Protein AF-A0A529M765-F1 (afdb_monomer)

Mean predicted aligned error: 2.56 Å

Nearest PDB structures (foldseek):
  5zfs-assembly1_B  TM=8.506E-01  e=4.722E-07  Arthrobacter globiformis
  3cqk-assembly1_B  TM=8.342E-01  e=3.942E-07  Escherichia coli
  3vyl-assembly1_B  TM=8.788E-01  e=1.314E-06  Mesorhizobium loti
  7cj9-assembly4_G  TM=8.506E-01  e=8.620E-07  Methylomonas sp. DH-1
  7cj8-assembly2_D  TM=8.783E-01  e=1.671E-06  Methylomonas sp. DH-1

Secondary structure (DSSP, 8-state):
---EEESTTS-S-HHHHHHHHHHTT--EEEEEE-GGG--HHHHHHHHHHHT-EEEEEEE---TT--TT-SSHHHHHHHHHHHHHHHHHHHHTT--EEEE--S-TT--S-SS-HHHHHHHHHHHHHHHHHHHHHHT-EEEE-----

Structure (mmCIF, N/CA/C/O backbone):
data_AF-A0A529M765-F1
#
_entry.id   AF-A0A529M765-F1
#
loop_
_atom_site.group_PDB
_atom_site.id
_atom_site.type_symbol
_atom_site.label_atom_id
_atom_site.label_alt_id
_atom_site.label_comp_id
_atom_site.label_asym_id
_atom_site.label_entity_id
_atom_site.label_seq_id
_atom_site.pdbx_PDB_ins_code
_atom_site.Cartn_x
_atom_site.Cartn_y
_atom_site.Cartn_z
_atom_site.occupancy
_atom_site.B_iso_or_equiv
_atom_site.auth_seq_id
_atom_site.auth_comp_id
_atom_site.auth_asym_id
_atom_site.auth_atom_id
_atom_site.pdbx_PDB_model_num
ATOM 1 N N . MET A 1 1 ? -23.754 -5.634 3.258 1.00 83.44 1 MET A N 1
ATOM 2 C CA . MET A 1 1 ? -22.793 -4.961 2.357 1.00 83.44 1 MET A CA 1
ATOM 3 C C . MET A 1 1 ? -21.815 -4.213 3.240 1.00 83.44 1 MET A C 1
ATOM 5 O O . MET A 1 1 ? -22.280 -3.494 4.111 1.00 83.44 1 MET A O 1
ATOM 9 N N . HIS A 1 2 ? -20.510 -4.429 3.080 1.00 89.75 2 HIS A N 1
ATOM 10 C CA . HIS A 1 2 ? -19.487 -3.707 3.843 1.00 89.75 2 HIS A CA 1
ATOM 11 C C . HIS A 1 2 ? -19.105 -2.433 3.083 1.00 89.75 2 HIS A C 1
ATOM 13 O O . HIS A 1 2 ? -18.789 -2.503 1.898 1.00 89.75 2 HIS A O 1
ATOM 19 N N . LEU A 1 3 ? -19.193 -1.281 3.750 1.00 93.81 3 LEU A N 1
ATOM 20 C CA . LEU A 1 3 ? -18.833 0.021 3.196 1.00 93.81 3 LEU A CA 1
ATOM 21 C C . LEU A 1 3 ? -17.615 0.583 3.931 1.00 93.81 3 LEU A C 1
ATOM 23 O O . LEU A 1 3 ? -17.590 0.645 5.161 1.00 93.81 3 LEU A O 1
ATOM 27 N N . SER A 1 4 ? -16.632 1.030 3.154 1.00 95.75 4 SER A N 1
ATOM 28 C CA . SER A 1 4 ? -15.425 1.712 3.616 1.00 95.75 4 SER A CA 1
ATOM 29 C C . SER A 1 4 ? -15.234 2.986 2.798 1.00 95.75 4 SER A C 1
ATOM 31 O O . SER A 1 4 ? -15.738 3.091 1.680 1.00 95.75 4 SER A O 1
ATOM 33 N N . THR A 1 5 ? -14.509 3.957 3.339 1.00 95.69 5 THR A N 1
ATOM 34 C CA . THR A 1 5 ? -14.142 5.187 2.626 1.00 95.69 5 THR A CA 1
ATOM 35 C C . THR A 1 5 ? -12.668 5.465 2.828 1.00 95.69 5 THR A C 1
ATOM 37 O O . THR A 1 5 ? -12.139 5.235 3.915 1.00 95.69 5 THR A O 1
ATOM 40 N N . HIS A 1 6 ? -12.011 5.999 1.805 1.00 95.31 6 HIS A N 1
ATOM 41 C CA . HIS A 1 6 ? -10.626 6.433 1.924 1.00 95.31 6 HIS A CA 1
ATOM 42 C C . HIS A 1 6 ? -10.540 7.882 2.438 1.00 95.31 6 HIS A C 1
ATOM 44 O O . HIS A 1 6 ? -11.509 8.643 2.335 1.00 95.31 6 HIS A O 1
ATOM 50 N N . ASN A 1 7 ? -9.392 8.288 2.993 1.00 95.19 7 ASN A N 1
ATOM 51 C CA . ASN A 1 7 ? -9.181 9.657 3.501 1.00 95.19 7 ASN A CA 1
ATOM 52 C C . ASN A 1 7 ? -8.213 10.518 2.677 1.00 95.19 7 ASN A C 1
ATOM 54 O O . ASN A 1 7 ? -8.166 11.725 2.885 1.00 95.19 7 ASN A O 1
ATOM 58 N N . TRP A 1 8 ? -7.487 9.952 1.712 1.00 90.38 8 TRP A N 1
ATOM 59 C CA . TRP A 1 8 ? -6.448 10.689 0.977 1.00 90.38 8 TRP A CA 1
ATOM 60 C C . TRP A 1 8 ? -6.979 11.858 0.120 1.00 90.38 8 TRP A C 1
ATOM 62 O O . TRP A 1 8 ? -6.290 12.861 -0.033 1.00 90.38 8 TRP A O 1
ATOM 72 N N . MET A 1 9 ? -8.218 11.787 -0.391 1.00 89.38 9 MET A N 1
ATOM 73 C CA . MET A 1 9 ? -8.827 12.872 -1.188 1.00 89.38 9 MET A CA 1
ATOM 74 C C . MET A 1 9 ? -9.235 14.098 -0.361 1.00 89.38 9 MET A C 1
ATOM 76 O O . MET A 1 9 ? -9.620 15.124 -0.921 1.00 89.38 9 MET A O 1
ATOM 80 N N . ARG A 1 10 ? -9.205 14.007 0.971 1.00 91.62 10 ARG A N 1
ATOM 81 C CA . ARG A 1 10 ? -9.601 15.098 1.858 1.00 91.62 10 ARG A CA 1
ATOM 82 C C . ARG A 1 10 ? -8.595 15.228 2.989 1.00 91.62 10 ARG A C 1
ATOM 84 O O . ARG A 1 10 ? -8.723 14.574 4.018 1.00 91.62 10 ARG A O 1
ATOM 91 N N . ALA A 1 11 ? -7.622 16.113 2.789 1.00 88.69 11 ALA A N 1
ATOM 92 C CA . ALA A 1 11 ? -6.627 16.443 3.797 1.00 88.69 11 ALA A CA 1
ATOM 93 C C . ALA A 1 11 ? -7.288 17.117 5.013 1.00 88.69 11 ALA A C 1
ATOM 95 O O . ALA A 1 11 ? -7.651 18.291 4.982 1.00 88.69 11 ALA A O 1
ATOM 96 N N . GLU A 1 12 ? -7.459 16.354 6.088 1.00 95.19 12 GLU A N 1
ATOM 97 C CA . GLU A 1 12 ? -7.905 16.810 7.405 1.00 95.19 12 GLU A CA 1
ATOM 98 C C . GLU A 1 12 ? -7.320 15.874 8.478 1.00 95.19 12 GLU A C 1
ATOM 100 O O . GLU A 1 12 ? -6.922 14.752 8.148 1.00 95.19 12 GLU A O 1
ATOM 105 N N . PRO A 1 13 ? -7.249 16.282 9.760 1.00 96.19 13 PRO A N 1
ATOM 106 C CA . PRO A 1 13 ? -6.791 15.387 10.817 1.00 96.19 13 PRO A CA 1
ATOM 107 C C . PRO A 1 13 ? -7.599 14.084 10.836 1.00 96.19 13 PRO A C 1
ATOM 109 O O . PRO A 1 13 ? -8.823 14.107 10.665 1.00 96.19 13 PRO A O 1
ATOM 112 N N . LEU A 1 14 ? -6.936 12.951 11.090 1.00 97.56 14 LEU A N 1
ATOM 113 C CA . LEU A 1 14 ? -7.586 11.636 11.070 1.00 97.56 14 LEU A CA 1
ATOM 114 C C . LEU A 1 14 ? -8.821 11.598 11.981 1.00 97.56 14 LEU A C 1
ATOM 116 O O . LEU A 1 14 ? -9.874 11.135 11.560 1.00 97.56 14 LEU A O 1
ATOM 120 N N . GLU A 1 15 ? -8.741 12.171 13.182 1.00 97.81 15 GLU A N 1
ATOM 121 C CA . GLU A 1 15 ? -9.867 12.239 14.120 1.00 97.81 15 GLU A CA 1
ATOM 122 C C . GLU A 1 15 ? -11.109 12.931 13.523 1.00 97.81 15 GLU A C 1
ATOM 124 O O . GLU A 1 15 ? -12.238 12.480 13.727 1.00 97.81 15 GLU A O 1
ATOM 129 N N . VAL A 1 16 ? -10.921 13.999 12.736 1.00 98.06 16 VAL A N 1
ATOM 130 C CA . VAL A 1 16 ? -12.020 14.703 12.052 1.00 98.06 16 VAL A CA 1
ATOM 131 C C . VAL A 1 16 ? -12.666 13.791 11.011 1.00 98.06 16 VAL A C 1
ATOM 133 O O . VAL A 1 16 ? -13.897 13.705 10.946 1.00 98.06 16 VAL A O 1
ATOM 136 N N . THR A 1 17 ? -11.851 13.048 10.255 1.00 97.81 17 THR A N 1
ATOM 137 C CA . THR A 1 17 ? -12.347 12.021 9.329 1.00 97.81 17 THR A CA 1
ATOM 138 C C . THR A 1 17 ? -13.143 10.954 10.082 1.00 97.81 17 THR A C 1
ATOM 140 O O . THR A 1 17 ? -14.278 10.673 9.700 1.00 97.81 17 THR A O 1
ATOM 143 N N . LEU A 1 18 ? -12.609 10.402 11.176 1.00 98.25 18 LEU A N 1
ATOM 144 C CA . LEU A 1 18 ? -13.252 9.331 11.949 1.00 98.25 18 LEU A CA 1
ATOM 145 C C . LEU A 1 18 ? -14.599 9.767 12.543 1.00 98.25 18 LEU A C 1
ATOM 147 O O . LEU A 1 18 ? -15.594 9.057 12.377 1.00 98.25 18 LEU A O 1
ATOM 151 N N . LYS A 1 19 ? -14.679 10.967 13.138 1.00 98.06 19 LYS A N 1
ATOM 152 C CA . LYS A 1 19 ? -15.945 11.573 13.604 1.00 98.06 19 LYS A CA 1
ATOM 153 C C . LYS A 1 19 ? -16.982 11.637 12.484 1.00 98.06 19 LYS A C 1
ATOM 155 O O . LYS A 1 19 ? -18.141 11.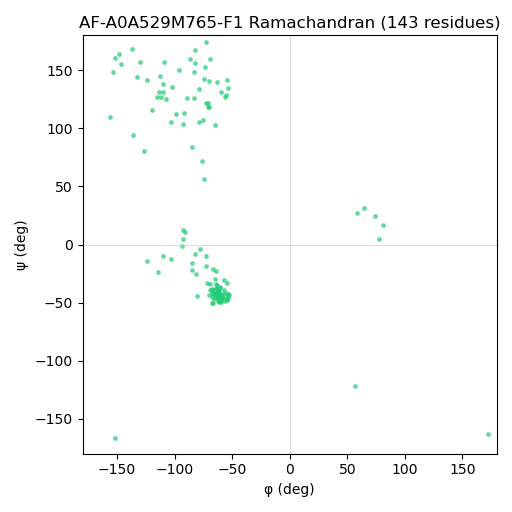262 12.676 1.00 98.06 19 LYS A O 1
ATOM 160 N N . ARG A 1 20 ? -16.566 12.115 11.309 1.00 97.56 20 ARG A N 1
ATOM 161 C CA . ARG A 1 20 ? -17.442 12.304 10.149 1.00 97.56 20 ARG A CA 1
ATOM 162 C C . ARG A 1 20 ? -17.950 10.975 9.600 1.00 97.56 20 ARG A C 1
ATOM 164 O O . ARG A 1 20 ? -19.151 10.837 9.398 1.00 97.56 20 ARG A O 1
ATOM 171 N N . ILE A 1 21 ? -17.073 10.008 9.353 1.00 97.38 21 ILE A N 1
ATOM 172 C CA . ILE A 1 21 ? -17.471 8.743 8.719 1.00 97.38 21 ILE A CA 1
ATOM 173 C C . ILE A 1 21 ? -18.296 7.878 9.681 1.00 97.38 21 ILE A C 1
ATOM 175 O O . ILE A 1 21 ? -19.275 7.270 9.254 1.00 97.38 21 ILE A O 1
ATOM 179 N N . LYS A 1 22 ? -18.014 7.933 10.991 1.00 97.44 22 LYS A N 1
ATOM 180 C CA . LYS A 1 22 ? -18.852 7.297 12.017 1.00 97.44 22 LYS A CA 1
ATOM 181 C C . LYS A 1 22 ? -20.281 7.837 11.997 1.00 97.44 22 LYS A C 1
ATOM 183 O O . LYS A 1 22 ? -21.228 7.059 12.028 1.00 97.44 22 LYS A O 1
ATOM 188 N N . LYS A 1 23 ? -20.453 9.162 11.883 1.00 97.62 23 LYS A N 1
ATOM 189 C CA . LYS A 1 23 ? -21.778 9.800 11.760 1.00 97.62 23 LYS A CA 1
ATOM 190 C C . LYS A 1 23 ? -22.576 9.275 10.557 1.00 97.62 23 LYS A C 1
ATOM 192 O O . LYS A 1 23 ? -23.800 9.245 10.620 1.00 97.62 23 LYS A O 1
ATOM 197 N N . PHE A 1 24 ? -21.901 8.872 9.481 1.00 96.44 24 PHE A N 1
ATOM 198 C CA . PHE A 1 24 ? -22.529 8.323 8.275 1.00 96.44 24 PHE A CA 1
ATOM 199 C C . PHE A 1 24 ? -22.655 6.791 8.275 1.00 96.44 24 PHE A C 1
ATOM 201 O O . PHE A 1 24 ? -23.114 6.231 7.285 1.00 96.44 24 PHE A O 1
ATOM 208 N N . GLY A 1 25 ? -22.284 6.115 9.368 1.00 96.19 25 GLY A N 1
ATOM 209 C CA . GLY A 1 25 ? -22.449 4.667 9.515 1.00 96.19 25 GLY A CA 1
ATOM 210 C C . GLY A 1 25 ? -21.369 3.821 8.836 1.00 96.19 25 GLY A C 1
ATOM 211 O O . GLY A 1 25 ? -21.583 2.629 8.641 1.00 96.19 25 GLY A O 1
ATOM 212 N N . TYR A 1 26 ? -20.220 4.402 8.475 1.00 97.69 26 TYR A N 1
ATOM 213 C CA . TYR A 1 26 ? -19.073 3.607 8.032 1.00 97.69 26 TYR A CA 1
ATOM 214 C C . TYR A 1 26 ? -18.481 2.830 9.210 1.00 97.69 26 TYR A C 1
ATOM 216 O O . TYR A 1 26 ? -18.351 3.363 10.310 1.00 97.69 26 TYR A O 1
ATOM 224 N N . GLU A 1 27 ? -18.071 1.590 8.954 1.00 97.38 27 GLU A N 1
ATOM 225 C CA . GLU A 1 27 ? -17.459 0.701 9.954 1.00 97.38 27 GLU A CA 1
ATOM 226 C C . GLU A 1 27 ? -15.937 0.602 9.794 1.00 97.38 27 GLU A C 1
ATOM 228 O O . GLU A 1 27 ? -15.234 0.080 10.664 1.00 97.38 27 GLU A O 1
ATOM 233 N N . SER A 1 28 ? -15.412 1.085 8.666 1.00 98.25 28 SER A N 1
ATOM 234 C CA . SER A 1 28 ? -13.989 1.053 8.368 1.00 98.25 28 SER A CA 1
ATOM 235 C C . SER A 1 28 ? -13.528 2.229 7.516 1.00 98.25 28 SER A C 1
ATOM 237 O O . SER A 1 28 ? -14.322 2.920 6.872 1.00 98.25 28 SER A O 1
ATOM 239 N N . ILE A 1 29 ? -12.214 2.410 7.502 1.00 98.12 29 ILE A N 1
ATOM 240 C CA . ILE A 1 29 ? -11.497 3.391 6.696 1.00 98.12 29 ILE A CA 1
ATOM 241 C C . ILE A 1 29 ? -10.449 2.688 5.832 1.00 98.12 29 ILE A C 1
ATOM 243 O O . ILE A 1 29 ? -9.792 1.746 6.278 1.00 98.12 29 ILE A O 1
ATOM 247 N N . GLU A 1 30 ? -10.278 3.153 4.602 1.00 97.56 30 GLU A N 1
ATOM 248 C CA . GLU A 1 30 ? -9.084 2.876 3.807 1.00 97.56 30 GLU A CA 1
ATOM 249 C C . GLU A 1 30 ? -8.080 4.014 4.043 1.00 97.56 30 GLU A C 1
ATOM 251 O O . GLU A 1 30 ? -8.268 5.152 3.609 1.00 97.56 30 GLU A O 1
ATOM 256 N N . ILE A 1 31 ? -7.053 3.746 4.842 1.00 97.38 31 ILE A N 1
ATOM 257 C CA . ILE A 1 31 ? -6.121 4.781 5.282 1.00 97.38 31 ILE A CA 1
ATOM 258 C C . ILE A 1 31 ? -5.181 5.169 4.136 1.00 97.38 31 ILE A C 1
ATOM 260 O O . ILE A 1 31 ? -4.775 4.321 3.344 1.00 97.38 31 ILE A O 1
ATOM 264 N N . SER A 1 32 ? -4.835 6.449 4.020 1.00 96.94 32 SER A N 1
ATOM 265 C CA . SER A 1 32 ? -3.890 6.939 3.010 1.00 96.94 32 SER A CA 1
ATOM 266 C C . SER A 1 32 ? -2.572 6.166 3.070 1.00 96.94 32 SER A C 1
ATOM 268 O O . SER A 1 32 ? -2.031 5.975 4.159 1.00 96.94 32 SER A O 1
ATOM 270 N N . GLY A 1 33 ? -2.040 5.751 1.918 1.00 97.50 33 GLY A N 1
ATOM 271 C CA . GLY A 1 33 ? -0.769 5.033 1.810 1.00 97.50 33 GLY A CA 1
ATOM 272 C C . GLY A 1 33 ? 0.442 5.935 2.021 1.00 97.50 33 GLY A C 1
ATOM 273 O O . GLY A 1 33 ? 1.295 6.024 1.149 1.00 97.50 33 GLY A O 1
ATOM 274 N N . GLU A 1 34 ? 0.525 6.626 3.152 1.00 96.62 34 GLU A N 1
ATOM 275 C CA . GLU A 1 34 ? 1.640 7.511 3.507 1.00 96.62 34 GLU A CA 1
ATOM 276 C C . GLU A 1 34 ? 2.191 7.121 4.885 1.00 96.62 34 GLU A C 1
ATOM 278 O O . GLU A 1 34 ? 1.831 7.750 5.882 1.00 96.62 34 GLU A O 1
ATOM 283 N N . PRO A 1 35 ? 3.045 6.081 4.975 1.00 97.19 35 PRO A N 1
ATOM 284 C CA . PRO A 1 35 ? 3.523 5.541 6.252 1.00 97.19 35 PRO A CA 1
ATOM 285 C C . PRO A 1 35 ? 4.169 6.581 7.175 1.00 97.19 35 PRO A C 1
ATOM 287 O O . PRO A 1 35 ? 4.001 6.522 8.388 1.00 97.19 35 PRO A O 1
ATOM 290 N N . GLU A 1 36 ? 4.838 7.586 6.610 1.00 95.50 36 GLU A N 1
ATOM 291 C CA . GLU A 1 36 ? 5.483 8.666 7.369 1.00 95.50 36 GLU A CA 1
ATOM 292 C C . GLU A 1 36 ? 4.488 9.578 8.111 1.00 95.50 36 GLU A C 1
ATOM 294 O O . GLU A 1 36 ? 4.859 10.246 9.075 1.00 95.50 36 GLU A O 1
ATOM 299 N N . GLN A 1 37 ? 3.218 9.608 7.692 1.00 94.50 37 GLN A N 1
ATOM 300 C CA . GLN A 1 37 ? 2.178 10.433 8.317 1.00 94.50 37 GLN A CA 1
ATOM 301 C C . GLN A 1 37 ? 1.527 9.757 9.530 1.00 94.50 37 GLN A C 1
ATOM 303 O O . GLN A 1 37 ? 0.862 10.433 10.319 1.00 94.50 37 GLN A O 1
ATOM 308 N N . TYR A 1 38 ? 1.698 8.442 9.695 1.00 96.38 38 TYR A N 1
ATOM 309 C CA . TYR A 1 38 ? 0.982 7.660 10.698 1.00 96.38 38 TYR A CA 1
ATOM 310 C C . TYR A 1 38 ? 1.936 6.993 11.677 1.00 96.38 38 TYR A C 1
ATOM 312 O O . TYR A 1 38 ? 2.660 6.057 11.357 1.00 96.38 38 TYR A O 1
ATOM 320 N N . LYS A 1 39 ? 1.838 7.393 12.944 1.00 97.75 39 LYS A N 1
ATOM 321 C CA . LYS A 1 39 ? 2.337 6.567 14.042 1.00 97.75 39 LYS A CA 1
ATOM 322 C C . LYS A 1 39 ? 1.308 5.475 14.306 1.00 97.75 39 LYS A C 1
ATOM 324 O O . LYS A 1 39 ? 0.238 5.754 14.853 1.00 97.75 39 LYS A O 1
ATOM 329 N N . THR A 1 40 ? 1.597 4.248 13.894 1.00 97.94 40 THR A N 1
ATOM 330 C CA . THR A 1 40 ? 0.613 3.153 13.837 1.00 97.94 40 THR A CA 1
ATOM 331 C C . THR A 1 40 ? 0.011 2.809 15.196 1.00 97.94 40 THR A C 1
ATOM 333 O O . THR A 1 40 ? -1.196 2.612 15.287 1.00 97.94 40 THR A O 1
ATOM 336 N N . ASN A 1 41 ? 0.786 2.873 16.281 1.00 97.94 41 ASN A N 1
ATOM 337 C CA . ASN A 1 41 ? 0.270 2.684 17.644 1.00 97.94 41 ASN A CA 1
ATOM 338 C C . ASN A 1 41 ? -0.787 3.732 18.042 1.00 97.94 41 ASN A C 1
ATOM 340 O O . ASN A 1 41 ? -1.868 3.372 18.511 1.00 97.94 41 ASN A O 1
ATOM 344 N N . GLU A 1 42 ? -0.494 5.021 17.833 1.00 98.31 42 GLU A N 1
ATOM 345 C CA . GLU A 1 42 ? -1.419 6.128 18.134 1.00 98.31 42 GLU A CA 1
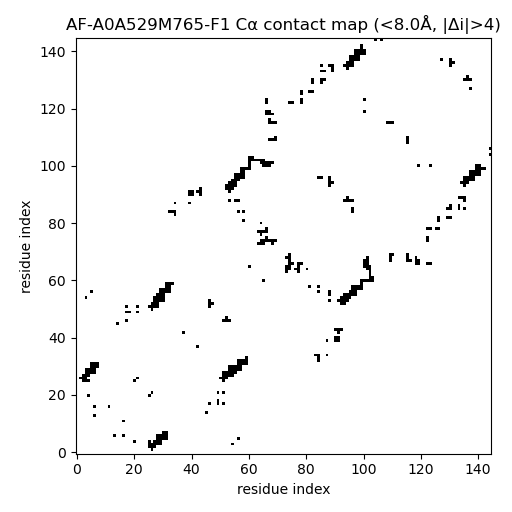ATOM 346 C C . GLU A 1 42 ? -2.654 6.059 17.220 1.00 98.31 42 GLU A C 1
ATOM 348 O O . GLU A 1 42 ? -3.795 6.169 17.668 1.00 98.31 42 GLU A O 1
ATOM 353 N N . THR A 1 43 ? -2.424 5.776 15.937 1.00 98.44 43 THR A N 1
ATOM 354 C CA . THR A 1 43 ? -3.462 5.636 14.910 1.00 98.44 43 THR A CA 1
ATOM 355 C C . THR A 1 43 ? -4.417 4.489 15.241 1.00 98.44 43 THR A C 1
ATOM 357 O O . THR A 1 43 ? -5.633 4.665 15.211 1.00 98.44 43 THR A O 1
ATOM 360 N N . ARG A 1 44 ? -3.891 3.321 15.621 1.00 98.56 44 ARG A N 1
ATOM 361 C CA . ARG A 1 44 ? -4.681 2.148 16.012 1.00 98.56 44 ARG A CA 1
ATOM 362 C C . ARG A 1 44 ? -5.521 2.412 17.259 1.00 98.56 44 ARG A C 1
ATOM 364 O O . ARG A 1 44 ? -6.668 1.971 17.321 1.00 98.56 44 ARG A O 1
ATOM 371 N N . ALA A 1 45 ? -4.972 3.114 18.251 1.00 98.50 45 ALA A N 1
ATOM 372 C CA . ALA A 1 45 ? -5.722 3.502 19.444 1.00 98.50 45 ALA A CA 1
ATOM 373 C C . ALA A 1 45 ? -6.897 4.425 19.085 1.00 98.50 45 ALA A C 1
ATOM 375 O O . ALA A 1 45 ? -8.024 4.175 19.512 1.00 98.50 45 ALA A O 1
ATOM 376 N N . LEU A 1 46 ? -6.654 5.415 18.223 1.00 98.50 46 LEU A N 1
ATOM 377 C CA . LEU A 1 46 ? -7.680 6.340 17.751 1.00 98.50 46 LEU A CA 1
ATOM 378 C C . LEU A 1 46 ? -8.778 5.622 16.949 1.00 98.50 46 LEU A C 1
ATOM 380 O O . LEU A 1 46 ? -9.965 5.830 17.183 1.00 98.50 46 LEU A O 1
ATOM 384 N N . LEU A 1 47 ? -8.408 4.718 16.041 1.00 98.62 47 LEU A N 1
ATOM 385 C CA . LEU A 1 47 ? -9.358 3.876 15.306 1.00 98.62 47 LEU A CA 1
ATOM 386 C C . LEU A 1 47 ? -10.298 3.115 16.259 1.00 98.62 47 LEU A C 1
ATOM 388 O O . LEU A 1 47 ? -11.520 3.140 16.085 1.00 98.62 47 LEU A O 1
ATOM 392 N N . LYS A 1 48 ? -9.743 2.513 17.320 1.00 98.25 48 LYS A N 1
ATOM 393 C CA . LYS A 1 48 ? -10.513 1.803 18.354 1.00 98.25 48 LYS A CA 1
ATOM 394 C C . LYS A 1 48 ? -11.435 2.727 19.147 1.00 98.25 48 LYS A C 1
ATOM 396 O O . LYS A 1 48 ? -12.586 2.360 19.363 1.00 98.25 48 LYS A O 1
ATOM 401 N N . GLU A 1 49 ? -10.973 3.914 19.534 1.00 98.38 49 GLU A N 1
ATOM 402 C CA . GLU A 1 49 ? -11.788 4.919 20.234 1.00 98.38 49 GLU A CA 1
ATOM 403 C C . GLU A 1 49 ? -13.045 5.287 19.431 1.00 98.38 49 GLU A C 1
ATOM 405 O O . GLU A 1 49 ? -14.157 5.352 19.963 1.00 98.38 49 GLU A O 1
ATOM 410 N N . TYR A 1 50 ? -12.895 5.447 18.116 1.00 98.25 50 TYR A N 1
ATOM 411 C CA . TYR A 1 50 ? -14.016 5.743 17.231 1.00 98.25 50 TYR A CA 1
ATOM 412 C C . TYR A 1 50 ? -14.811 4.502 16.817 1.00 98.25 50 TYR A C 1
ATOM 414 O O . TYR A 1 50 ? -15.906 4.657 16.274 1.00 98.25 50 TYR A O 1
ATOM 422 N N . GLY A 1 51 ? -14.354 3.290 17.132 1.00 97.94 51 GLY A N 1
ATOM 423 C CA . GLY A 1 51 ? -14.994 2.048 16.697 1.00 97.94 51 GLY A CA 1
ATOM 424 C C . GLY A 1 51 ? -14.956 1.868 15.177 1.00 97.94 51 GLY A C 1
ATOM 425 O O . GLY A 1 51 ? -15.889 1.313 14.607 1.00 97.94 51 GLY A O 1
ATOM 426 N N . ILE A 1 52 ? -13.908 2.378 14.524 1.00 98.50 52 ILE A N 1
ATOM 427 C CA . ILE A 1 52 ? -13.684 2.282 13.079 1.00 98.50 52 ILE A CA 1
ATOM 428 C C . ILE A 1 52 ? -12.484 1.370 12.846 1.00 98.50 52 ILE A C 1
ATOM 430 O O . ILE A 1 52 ? -11.413 1.603 13.398 1.00 98.50 52 ILE A O 1
ATOM 434 N N . ARG A 1 53 ? -12.631 0.345 12.009 1.00 98.25 53 ARG A N 1
ATOM 435 C CA . ARG A 1 53 ? -11.520 -0.552 11.653 1.00 98.25 53 ARG A CA 1
ATOM 436 C C . ARG A 1 53 ? -10.668 0.044 10.533 1.00 98.25 53 ARG A C 1
ATOM 438 O O . ARG A 1 53 ? -11.197 0.700 9.637 1.00 98.25 53 ARG A O 1
ATOM 445 N N . CYS A 1 54 ? -9.370 -0.243 10.515 1.00 98.38 54 CYS A N 1
ATOM 446 C CA . CYS A 1 54 ? -8.611 -0.125 9.274 1.00 98.38 54 CYS A CA 1
ATOM 447 C C . CYS A 1 54 ? -9.065 -1.255 8.343 1.00 98.38 54 CYS A C 1
ATOM 449 O O . CYS A 1 54 ? -8.995 -2.421 8.718 1.00 98.38 54 CYS A O 1
ATOM 451 N N . TRP A 1 55 ? -9.571 -0.932 7.156 1.00 98.25 55 TRP A N 1
ATOM 452 C CA . TRP A 1 55 ? -9.804 -1.943 6.124 1.00 98.25 55 TRP A CA 1
ATOM 453 C C . TRP A 1 55 ? -8.507 -2.272 5.390 1.00 98.25 55 TRP A C 1
ATOM 455 O O . TRP A 1 55 ? -8.186 -3.432 5.144 1.00 98.25 55 TRP A O 1
ATOM 465 N N . GLY A 1 56 ? -7.758 -1.232 5.047 1.00 98.31 56 GLY A N 1
ATOM 466 C CA . GLY A 1 56 ? -6.645 -1.328 4.130 1.00 98.31 56 GLY A CA 1
ATOM 467 C C . GLY A 1 56 ? -6.094 0.035 3.763 1.00 98.31 56 GLY A C 1
ATOM 468 O O . GLY A 1 56 ? -6.383 1.028 4.432 1.00 98.31 56 GLY A O 1
ATOM 469 N N . SER A 1 57 ? -5.324 0.080 2.684 1.00 98.38 57 SER A N 1
ATOM 470 C CA . SER A 1 57 ? -4.755 1.311 2.141 1.00 98.38 57 SER A CA 1
ATOM 471 C C . SER A 1 57 ? -4.647 1.245 0.621 1.00 98.38 57 SER A C 1
ATOM 473 O O . SER A 1 57 ? -4.529 0.160 0.059 1.00 98.38 57 SER A O 1
ATOM 475 N N . VAL A 1 58 ? -4.637 2.395 -0.044 1.00 97.12 58 VAL A N 1
ATOM 476 C CA . VAL A 1 58 ? -4.250 2.507 -1.455 1.0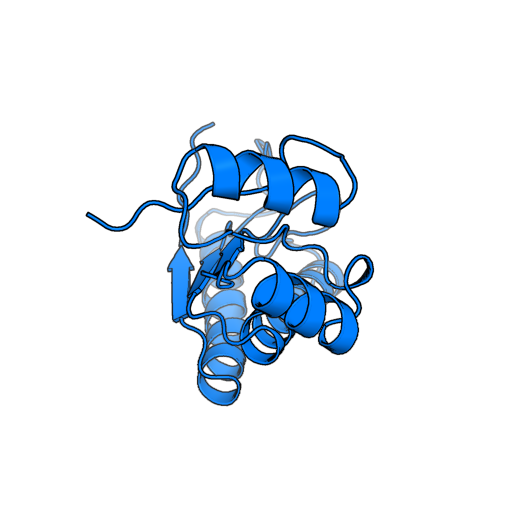0 97.12 58 VAL A CA 1
ATOM 477 C C . VAL A 1 58 ? -2.835 3.065 -1.555 1.00 97.12 58 VAL A C 1
ATOM 479 O O . VAL A 1 58 ? -2.480 4.024 -0.865 1.00 97.12 58 VAL A O 1
ATOM 482 N N . THR A 1 59 ? -2.009 2.476 -2.417 1.00 97.81 59 THR A N 1
ATOM 483 C CA . THR A 1 59 ? -0.673 3.005 -2.705 1.00 97.81 59 THR A CA 1
ATOM 484 C C . THR A 1 59 ? -0.788 4.297 -3.510 1.00 97.81 59 THR A C 1
ATOM 486 O O . THR A 1 59 ? -1.257 4.292 -4.649 1.00 97.81 59 THR A O 1
ATOM 489 N N . LEU A 1 60 ? -0.307 5.403 -2.953 1.00 96.38 60 LEU A N 1
ATOM 490 C CA . LEU A 1 60 ? -0.248 6.697 -3.623 1.00 96.38 60 LEU A CA 1
ATOM 491 C C . LEU A 1 60 ? 1.029 6.783 -4.467 1.00 96.38 60 LEU A C 1
ATOM 493 O O . LEU A 1 60 ? 2.062 7.299 -4.030 1.00 96.38 60 LEU A O 1
ATOM 497 N N . MET A 1 61 ? 0.967 6.249 -5.687 1.00 96.56 61 MET A N 1
ATOM 498 C CA . MET A 1 61 ? 2.088 6.212 -6.635 1.00 96.56 61 MET A CA 1
ATOM 499 C C . MET A 1 61 ? 2.325 7.579 -7.290 1.00 96.56 61 MET A C 1
ATOM 501 O O . MET A 1 61 ? 2.004 7.802 -8.455 1.00 96.56 61 MET A O 1
ATOM 505 N N . LEU A 1 62 ? 2.852 8.521 -6.511 1.00 94.12 62 LEU A N 1
ATOM 506 C CA . LEU A 1 62 ? 3.127 9.899 -6.916 1.00 94.12 62 LEU A CA 1
ATOM 507 C C . LEU A 1 62 ? 4.635 10.164 -7.034 1.00 94.12 62 LEU A C 1
ATOM 509 O O . LEU A 1 62 ? 5.451 9.493 -6.396 1.00 94.12 62 LEU A O 1
ATOM 513 N N . GLY A 1 63 ? 4.999 11.176 -7.826 1.00 93.94 63 GLY A N 1
ATOM 514 C CA . GLY A 1 63 ? 6.390 11.591 -8.015 1.00 93.94 63 GLY A CA 1
ATOM 515 C C . GLY A 1 63 ? 7.263 10.440 -8.515 1.00 93.94 63 GLY A C 1
ATOM 516 O O . GLY A 1 63 ? 6.979 9.837 -9.543 1.00 93.94 63 GLY A O 1
ATOM 517 N N . GLU A 1 64 ? 8.304 10.107 -7.755 1.00 95.00 64 GLU A N 1
ATOM 518 C CA . GLU A 1 64 ? 9.271 9.065 -8.116 1.00 95.00 64 GLU A CA 1
ATOM 519 C C . GLU A 1 64 ? 8.772 7.628 -7.868 1.00 95.00 64 GLU A C 1
ATOM 521 O O . GLU A 1 64 ? 9.487 6.679 -8.192 1.00 95.00 64 GLU A O 1
ATOM 526 N N . ARG A 1 65 ? 7.577 7.430 -7.295 1.00 97.62 65 ARG A N 1
ATOM 527 C CA . ARG A 1 65 ? 7.035 6.094 -6.997 1.00 97.62 65 ARG A CA 1
ATOM 528 C C . ARG A 1 65 ? 6.535 5.428 -8.282 1.00 97.62 65 ARG A C 1
ATOM 530 O O . ARG A 1 65 ? 5.499 5.809 -8.828 1.00 97.62 65 ARG A O 1
ATOM 537 N N . ASN A 1 66 ? 7.279 4.437 -8.765 1.00 97.69 66 ASN A N 1
ATOM 538 C CA . ASN A 1 66 ? 7.040 3.744 -10.027 1.00 97.69 66 ASN A CA 1
ATOM 539 C C . ASN A 1 66 ? 7.667 2.333 -10.024 1.00 97.69 66 ASN A C 1
ATOM 541 O O . ASN A 1 66 ? 8.890 2.199 -10.111 1.00 97.69 66 ASN A O 1
ATOM 545 N N . LEU A 1 67 ? 6.856 1.265 -9.986 1.00 98.00 67 LEU A N 1
ATOM 546 C CA . LEU A 1 67 ? 7.389 -0.108 -10.082 1.00 98.00 67 LEU A CA 1
ATOM 547 C C . LEU A 1 67 ? 7.871 -0.447 -11.502 1.00 98.00 67 LEU A C 1
ATOM 549 O O . LEU A 1 67 ? 8.680 -1.354 -11.675 1.00 98.00 67 LEU A O 1
ATOM 553 N N . ALA A 1 68 ? 7.424 0.315 -12.503 1.00 97.00 68 ALA A N 1
ATOM 554 C CA . ALA A 1 68 ? 7.842 0.206 -13.897 1.00 97.00 68 ALA A CA 1
ATOM 555 C C . ALA A 1 68 ? 9.020 1.134 -14.253 1.00 97.00 68 ALA A C 1
ATOM 557 O O . ALA A 1 68 ? 9.268 1.370 -15.432 1.00 97.00 68 ALA A O 1
ATOM 558 N N . ALA A 1 69 ? 9.708 1.740 -13.276 1.00 97.56 69 ALA A N 1
AT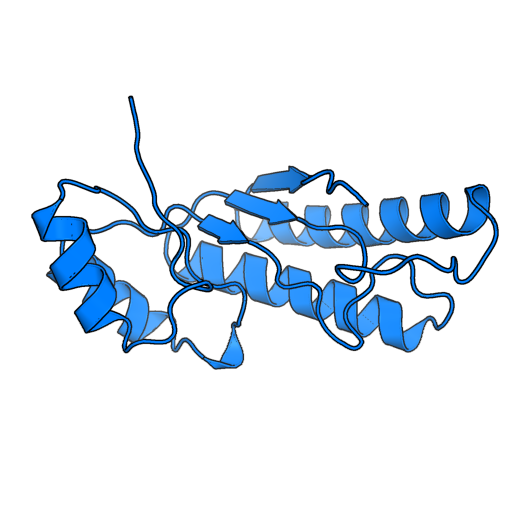OM 559 C CA . ALA A 1 69 ? 10.790 2.678 -13.580 1.00 97.56 69 ALA A CA 1
ATOM 560 C C . ALA A 1 69 ? 11.944 1.989 -14.314 1.00 97.56 69 ALA A C 1
ATOM 562 O O . ALA A 1 69 ? 12.358 0.907 -13.917 1.00 97.56 69 ALA A O 1
ATOM 563 N N . LYS A 1 70 ? 12.556 2.616 -15.321 1.00 97.69 70 LYS A N 1
ATOM 564 C CA . LYS A 1 70 ? 13.789 2.067 -15.931 1.00 97.69 70 LYS A CA 1
ATOM 565 C C . LYS A 1 70 ? 14.984 2.144 -14.983 1.00 97.69 70 LYS A C 1
ATOM 567 O O . LYS A 1 70 ? 15.835 1.251 -14.977 1.00 97.69 70 LYS A O 1
ATOM 572 N N . ASN A 1 71 ? 15.039 3.187 -14.153 1.00 98.06 71 ASN A N 1
ATOM 573 C CA . ASN A 1 71 ? 16.062 3.334 -13.126 1.00 98.06 71 ASN A CA 1
ATOM 574 C C . ASN A 1 71 ? 15.850 2.303 -12.005 1.00 98.06 71 ASN A C 1
ATOM 576 O O . ASN A 1 71 ? 14.837 2.323 -11.308 1.00 98.06 71 ASN A O 1
ATOM 580 N N . GLN A 1 72 ? 16.831 1.421 -11.803 1.00 97.88 72 GLN A N 1
ATOM 581 C CA . GLN A 1 72 ? 16.745 0.365 -10.794 1.00 97.88 72 GLN A CA 1
ATOM 582 C C . GLN A 1 72 ? 16.566 0.913 -9.372 1.00 97.88 72 GLN A C 1
ATOM 584 O O . GLN A 1 72 ? 15.685 0.448 -8.657 1.00 97.88 72 GLN A O 1
ATOM 589 N N . GLY A 1 73 ? 17.331 1.935 -8.981 1.00 98.44 73 GLY A N 1
ATOM 590 C CA . GLY A 1 73 ? 17.222 2.511 -7.639 1.00 98.44 73 GLY A CA 1
ATOM 591 C C . GLY A 1 73 ? 15.856 3.156 -7.378 1.00 98.44 73 GLY A C 1
ATOM 592 O O . GLY A 1 73 ? 15.347 3.102 -6.262 1.00 98.44 73 GLY A O 1
ATOM 593 N N . GLN A 1 74 ? 15.231 3.745 -8.401 1.00 98.38 74 GLN A N 1
ATOM 594 C CA . GLN A 1 74 ? 13.861 4.253 -8.309 1.00 98.38 74 GLN A CA 1
ATOM 595 C C . GLN A 1 74 ? 12.852 3.118 -8.089 1.00 98.38 74 GLN A C 1
ATOM 597 O O . GLN A 1 74 ? 12.001 3.228 -7.201 1.00 98.38 74 GLN A O 1
ATOM 602 N N . ARG A 1 75 ? 12.970 2.010 -8.835 1.00 98.25 75 ARG A N 1
ATOM 603 C CA . ARG A 1 75 ? 12.120 0.826 -8.622 1.00 98.25 75 ARG A CA 1
ATOM 604 C C . ARG A 1 75 ? 12.277 0.265 -7.217 1.00 98.25 75 ARG A C 1
ATOM 606 O O . ARG A 1 75 ? 11.277 0.028 -6.554 1.00 98.25 75 ARG A O 1
ATOM 613 N N . GLU A 1 76 ? 13.508 0.095 -6.744 1.00 98.69 76 GLU A N 1
ATOM 614 C CA . GLU A 1 76 ? 13.798 -0.453 -5.412 1.00 98.69 76 GLU A CA 1
ATOM 615 C C . GLU A 1 76 ? 13.188 0.407 -4.297 1.00 98.69 76 GLU A C 1
ATOM 617 O O . GLU A 1 76 ? 12.539 -0.120 -3.394 1.00 98.69 76 GLU A O 1
ATOM 622 N N . ARG A 1 77 ? 13.298 1.741 -4.392 1.00 98.69 77 ARG A N 1
ATOM 623 C CA . ARG A 1 77 ? 12.626 2.659 -3.453 1.00 98.69 77 ARG A CA 1
ATOM 624 C C . ARG A 1 77 ? 11.104 2.563 -3.531 1.00 98.69 77 ARG A C 1
ATOM 626 O O . ARG A 1 77 ? 10.437 2.636 -2.505 1.00 98.69 77 ARG A O 1
ATOM 633 N N . SER A 1 78 ? 10.554 2.375 -4.729 1.00 98.62 78 SER A N 1
ATOM 634 C CA . SER A 1 78 ? 9.111 2.206 -4.932 1.00 98.62 78 SER A CA 1
ATOM 635 C C . SER A 1 78 ? 8.605 0.895 -4.324 1.00 98.62 78 SER A C 1
ATOM 637 O O . SER A 1 78 ? 7.577 0.883 -3.655 1.00 98.62 78 SER A O 1
ATOM 639 N N . VAL A 1 79 ? 9.358 -0.195 -4.487 1.00 98.81 79 VAL A N 1
ATOM 640 C CA . VAL A 1 79 ? 9.092 -1.482 -3.832 1.00 98.81 79 VAL A CA 1
ATOM 641 C C . VAL A 1 79 ? 9.158 -1.337 -2.315 1.00 98.81 79 VAL A C 1
ATOM 643 O O . VAL A 1 79 ? 8.273 -1.835 -1.621 1.00 98.81 79 VAL A O 1
ATOM 646 N N . GLN A 1 80 ? 10.169 -0.642 -1.788 1.00 98.81 80 GLN A N 1
ATOM 647 C CA . GLN A 1 80 ? 10.279 -0.405 -0.350 1.00 98.81 80 GLN A CA 1
ATOM 648 C C . GLN A 1 80 ? 9.074 0.378 0.181 1.00 98.81 80 GLN A C 1
ATOM 650 O O . GLN A 1 80 ? 8.454 -0.061 1.141 1.00 98.81 80 GLN A O 1
ATOM 655 N N . TYR A 1 81 ? 8.662 1.441 -0.511 1.00 98.75 81 TYR A N 1
ATOM 656 C CA . TYR A 1 81 ? 7.452 2.187 -0.175 1.00 98.75 81 TYR A CA 1
ATOM 657 C C . TYR A 1 81 ? 6.205 1.285 -0.097 1.00 98.75 81 TYR A C 1
ATOM 659 O O . TYR A 1 81 ? 5.462 1.342 0.881 1.00 98.75 81 TYR A O 1
ATOM 667 N N . VAL A 1 82 ? 5.987 0.400 -1.077 1.00 98.81 82 VAL A N 1
ATOM 668 C CA . VAL A 1 82 ? 4.850 -0.540 -1.043 1.00 98.81 82 VAL A CA 1
ATOM 669 C C . VAL A 1 82 ? 4.952 -1.497 0.152 1.00 98.81 82 VAL A C 1
ATOM 671 O O . VAL A 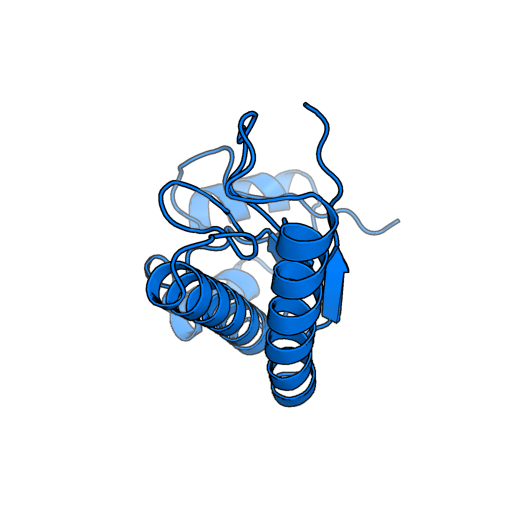1 82 ? 3.943 -1.779 0.800 1.00 98.81 82 VAL A O 1
ATOM 674 N N . LYS A 1 83 ? 6.156 -1.977 0.493 1.00 98.88 83 LYS A N 1
ATOM 675 C CA . LYS A 1 83 ? 6.381 -2.795 1.699 1.00 98.88 83 LYS A CA 1
ATOM 676 C C . LYS A 1 83 ? 6.080 -2.026 2.982 1.00 98.88 83 LYS A C 1
ATOM 678 O O . LYS A 1 83 ? 5.509 -2.609 3.900 1.00 98.88 83 LYS A O 1
ATOM 683 N N . ASP A 1 84 ? 6.414 -0.745 3.041 1.00 98.81 84 ASP A N 1
ATOM 684 C CA . ASP A 1 84 ? 6.138 0.100 4.202 1.00 98.81 84 ASP A CA 1
ATOM 685 C C . ASP A 1 84 ? 4.628 0.324 4.367 1.00 98.81 84 ASP A C 1
ATOM 687 O O . ASP A 1 84 ? 4.111 0.221 5.478 1.00 98.81 84 ASP A O 1
ATOM 691 N N . VAL A 1 85 ? 3.887 0.509 3.265 1.00 98.88 85 VAL A N 1
ATOM 692 C CA . VAL A 1 85 ? 2.412 0.560 3.281 1.00 98.88 85 VAL A CA 1
ATOM 693 C C . VAL A 1 85 ? 1.816 -0.771 3.751 1.00 98.88 85 VAL A C 1
ATOM 695 O O . VAL A 1 85 ? 0.918 -0.774 4.590 1.00 98.88 85 VAL A O 1
ATOM 698 N N . LEU A 1 86 ? 2.328 -1.910 3.272 1.00 98.88 86 LEU A N 1
ATOM 699 C CA . LEU A 1 86 ? 1.910 -3.242 3.734 1.00 98.88 86 LEU A CA 1
ATOM 700 C C . LEU A 1 86 ? 2.134 -3.423 5.243 1.00 98.88 86 LEU A C 1
ATOM 702 O O . LEU A 1 86 ? 1.245 -3.912 5.940 1.00 98.88 86 LEU A O 1
ATOM 706 N N . THR A 1 87 ? 3.303 -3.023 5.751 1.00 98.88 87 THR A N 1
ATOM 707 C CA . THR A 1 87 ? 3.624 -3.072 7.186 1.00 98.88 87 THR A CA 1
ATOM 708 C C . THR A 1 87 ? 2.682 -2.177 7.984 1.00 98.88 87 THR A C 1
ATOM 710 O O . THR A 1 87 ? 2.078 -2.644 8.944 1.00 98.88 87 THR A O 1
ATOM 713 N N . MET A 1 88 ? 2.484 -0.929 7.551 1.00 98.81 88 MET A N 1
ATOM 714 C CA . MET A 1 88 ? 1.565 0.007 8.197 1.00 98.81 88 MET A CA 1
ATOM 715 C C . MET A 1 88 ? 0.146 -0.569 8.278 1.00 98.81 88 MET A C 1
ATOM 717 O O . MET A 1 88 ? -0.475 -0.524 9.336 1.00 98.81 88 MET A O 1
ATOM 721 N N . VAL A 1 89 ? -0.373 -1.141 7.187 1.00 98.81 89 VAL A N 1
ATOM 722 C CA . VAL A 1 89 ? -1.709 -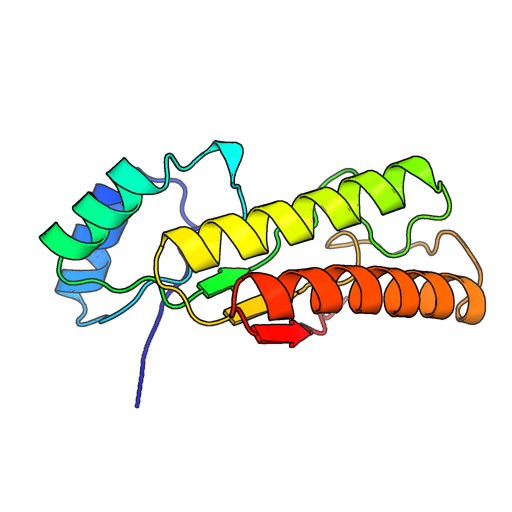1.757 7.181 1.00 98.81 89 VAL A CA 1
ATOM 723 C C . VAL A 1 89 ? -1.785 -2.925 8.161 1.00 98.81 89 VAL A C 1
ATOM 725 O O . VAL A 1 89 ? -2.755 -3.004 8.911 1.00 98.81 89 VAL A O 1
ATOM 728 N N . SER A 1 90 ? -0.763 -3.782 8.214 1.00 98.81 90 SER A N 1
ATOM 729 C CA . SER A 1 90 ? -0.692 -4.889 9.176 1.00 98.81 90 SER A CA 1
ATOM 730 C C . SER A 1 90 ? -0.703 -4.399 10.628 1.00 98.81 90 SER A C 1
ATOM 732 O O . SER A 1 90 ? -1.492 -4.876 11.441 1.00 98.81 90 SER A O 1
ATOM 734 N N . GLU A 1 91 ? 0.099 -3.382 10.953 1.00 98.69 91 GLU A N 1
ATOM 735 C CA . GLU A 1 91 ? 0.162 -2.793 12.299 1.00 98.69 91 GLU A CA 1
ATOM 736 C C . GLU A 1 91 ? -1.156 -2.127 12.731 1.00 98.69 91 GLU A C 1
ATOM 738 O O . GLU A 1 91 ? -1.433 -1.997 13.926 1.00 98.69 91 GLU A O 1
ATOM 743 N N . LEU A 1 92 ? -1.989 -1.731 11.766 1.00 98.75 92 LEU A N 1
ATOM 744 C CA . LEU A 1 92 ? -3.328 -1.181 11.983 1.00 98.75 92 LEU A CA 1
ATOM 745 C C . LEU A 1 92 ? -4.438 -2.247 11.983 1.00 98.75 92 LEU A C 1
ATOM 747 O O . LEU A 1 92 ? -5.615 -1.884 11.983 1.00 98.75 92 LEU A O 1
ATOM 751 N N . ASP A 1 93 ? -4.083 -3.536 12.008 1.00 98.50 93 ASP A N 1
ATOM 752 C CA . ASP A 1 93 ? -4.992 -4.686 11.887 1.00 98.50 93 ASP A CA 1
ATOM 753 C C . ASP A 1 93 ? -5.818 -4.691 10.576 1.00 98.50 93 ASP A C 1
ATOM 755 O O . ASP A 1 93 ? -6.935 -5.212 10.538 1.00 98.50 93 ASP A O 1
ATOM 759 N N . GLY A 1 94 ? -5.306 -4.073 9.507 1.00 98.31 94 GLY A N 1
ATOM 760 C CA . GLY A 1 94 ? -5.956 -4.025 8.197 1.00 98.31 94 GLY A CA 1
ATOM 761 C C . GLY A 1 94 ? -5.709 -5.276 7.350 1.00 98.31 94 GLY A C 1
ATOM 762 O O . GLY A 1 94 ? -4.850 -6.105 7.644 1.00 98.31 94 GLY A O 1
ATOM 763 N N . GLU A 1 95 ? -6.473 -5.422 6.266 1.00 98.12 95 GLU A N 1
ATOM 764 C CA . GLU A 1 95 ? -6.598 -6.701 5.557 1.00 98.12 95 GLU A CA 1
ATOM 765 C C . GLU A 1 95 ? -6.021 -6.705 4.135 1.00 98.12 95 GLU A C 1
ATOM 767 O O . GLU A 1 95 ? -5.736 -7.775 3.579 1.00 98.12 95 GLU A O 1
ATOM 772 N N . ILE A 1 96 ? -5.922 -5.536 3.499 1.00 98.56 96 ILE A N 1
ATOM 773 C CA . ILE A 1 96 ? -5.620 -5.424 2.070 1.00 98.56 96 ILE A CA 1
ATOM 774 C C . ILE A 1 96 ? -4.943 -4.098 1.721 1.00 98.56 96 ILE A C 1
ATOM 776 O O . ILE A 1 96 ? -5.224 -3.070 2.330 1.00 98.56 96 ILE A O 1
ATOM 780 N N . ILE A 1 97 ? -4.081 -4.110 0.708 1.00 98.69 97 ILE A N 1
ATOM 781 C CA . ILE A 1 97 ? -3.729 -2.903 -0.033 1.00 98.69 97 ILE A CA 1
ATOM 782 C C . ILE A 1 97 ? -4.247 -2.973 -1.463 1.00 98.69 97 ILE A C 1
ATOM 784 O O . ILE A 1 97 ? -4.234 -4.032 -2.099 1.00 98.69 97 ILE A O 1
ATOM 788 N N . THR A 1 98 ? -4.641 -1.817 -1.965 1.00 98.12 98 THR A N 1
ATOM 789 C CA . THR A 1 98 ? -4.900 -1.558 -3.372 1.00 98.12 98 THR A CA 1
ATOM 790 C C . THR A 1 98 ? -3.602 -1.026 -3.986 1.00 98.12 98 THR A C 1
ATOM 792 O O . THR A 1 98 ? -3.105 0.029 -3.592 1.00 98.12 98 THR A O 1
ATOM 795 N N . LEU A 1 99 ? -2.999 -1.804 -4.884 1.00 98.44 99 LEU A N 1
ATOM 796 C CA . LEU A 1 99 ? -1.709 -1.544 -5.512 1.00 98.44 99 LEU A CA 1
ATOM 797 C C . LEU A 1 99 ? -1.905 -0.929 -6.896 1.00 98.44 99 LEU A C 1
ATOM 799 O O . LEU A 1 99 ? -2.293 -1.613 -7.845 1.00 98.44 99 LEU A O 1
ATOM 803 N N . VAL A 1 100 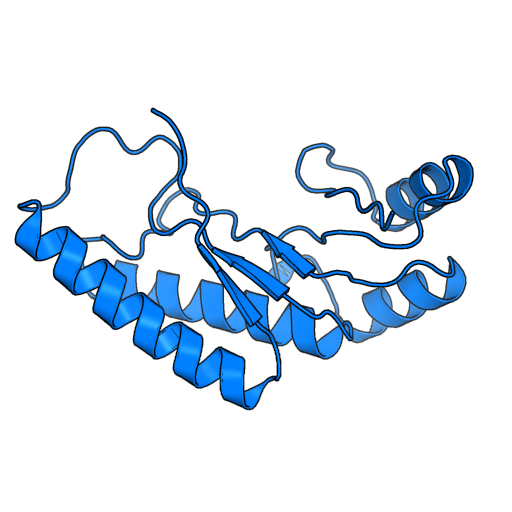? -1.521 0.333 -7.017 1.00 97.06 100 VAL A N 1
ATOM 804 C CA . VAL A 1 100 ? -1.296 0.994 -8.298 1.00 97.06 100 VAL A CA 1
ATOM 805 C C . VAL A 1 100 ? 0.129 0.636 -8.759 1.00 97.06 100 VAL A C 1
ATOM 807 O O . VAL A 1 100 ? 1.078 0.811 -7.997 1.00 97.06 100 VAL A O 1
ATOM 810 N N . PRO A 1 101 ? 0.334 0.101 -9.974 1.00 93.44 101 PRO A N 1
ATOM 811 C CA . PRO A 1 101 ? 1.641 -0.437 -10.371 1.00 93.44 101 PRO A CA 1
ATOM 812 C C . PRO A 1 101 ? 2.650 0.627 -10.836 1.00 93.44 101 PRO A C 1
ATOM 814 O O . PRO A 1 101 ? 3.859 0.417 -10.758 1.00 93.44 101 PRO A O 1
ATOM 817 N N . ALA A 1 102 ? 2.189 1.777 -11.323 1.00 95.25 102 ALA A N 1
ATOM 818 C CA . ALA A 1 102 ? 3.037 2.821 -11.897 1.00 95.25 102 ALA A CA 1
ATOM 819 C C . ALA A 1 102 ? 2.608 4.208 -11.414 1.00 95.25 102 ALA A C 1
ATOM 821 O O . ALA A 1 102 ? 1.534 4.363 -10.834 1.00 95.25 102 ALA A O 1
ATOM 822 N N . THR A 1 103 ? 3.444 5.217 -11.662 1.00 96.00 103 THR A N 1
ATOM 823 C CA . THR A 1 103 ? 3.123 6.602 -11.306 1.00 96.00 103 THR A CA 1
ATOM 824 C C . THR A 1 103 ? 1.791 7.025 -11.919 1.00 96.00 103 THR A C 1
ATOM 826 O O . THR A 1 103 ? 1.579 6.877 -13.127 1.00 96.00 103 THR A O 1
ATOM 829 N N . VAL A 1 104 ? 0.897 7.565 -11.092 1.00 94.25 104 VAL A N 1
ATOM 830 C CA . VAL A 1 104 ? -0.411 8.055 -11.536 1.00 94.25 104 VAL A CA 1
ATOM 831 C C . VAL A 1 104 ? -0.214 9.150 -12.584 1.00 94.25 104 VAL A C 1
ATOM 833 O O . VAL A 1 104 ? 0.586 10.066 -12.400 1.00 94.25 104 VAL A O 1
ATOM 836 N N . GLY A 1 105 ? -0.933 9.044 -13.704 1.00 91.06 105 GLY A N 1
ATOM 837 C CA . GLY A 1 105 ? -0.848 9.999 -14.811 1.00 91.06 105 GLY A CA 1
ATOM 838 C C . GLY A 1 105 ? 0.378 9.839 -15.718 1.00 91.06 105 GLY A C 1
ATOM 839 O O . GLY A 1 105 ? 0.550 10.634 -16.641 1.00 91.06 105 GLY A O 1
ATOM 840 N N . LYS A 1 106 ? 1.226 8.816 -15.520 1.00 89.31 106 LYS A N 1
ATOM 841 C CA . LYS A 1 106 ? 2.271 8.472 -16.496 1.00 89.31 106 LYS A CA 1
ATOM 842 C C . LYS A 1 106 ? 1.607 8.219 -17.851 1.00 89.31 106 LYS A C 1
ATOM 844 O O . LYS A 1 106 ? 0.691 7.411 -17.932 1.00 89.31 106 LYS A O 1
ATOM 849 N N . VAL A 1 107 ? 2.066 8.883 -18.912 1.00 89.88 107 VAL A N 1
ATOM 850 C CA . VAL A 1 107 ? 1.599 8.677 -20.306 1.00 89.88 107 VAL A CA 1
ATOM 851 C C . VAL A 1 107 ? 2.729 8.323 -21.271 1.00 89.88 107 VAL A C 1
ATOM 853 O O . VAL A 1 107 ? 2.473 7.828 -22.363 1.00 89.88 107 VAL A O 1
ATOM 856 N N . VAL A 1 108 ? 3.979 8.523 -20.851 1.00 92.62 108 VAL A N 1
ATOM 857 C CA . VAL A 1 108 ? 5.179 8.151 -21.604 1.00 92.62 108 VAL A CA 1
ATOM 858 C C . VAL A 1 108 ? 5.808 6.938 -20.920 1.00 92.62 108 VAL A C 1
ATOM 860 O O . VAL A 1 108 ? 6.044 7.018 -19.715 1.00 92.62 108 VAL A O 1
ATOM 863 N N . PRO A 1 109 ? 6.047 5.820 -21.624 1.00 93.50 109 PRO A N 1
ATOM 864 C CA . PRO A 1 109 ? 6.737 4.668 -21.054 1.00 93.50 109 PRO A CA 1
ATOM 865 C C . PRO A 1 109 ? 8.244 4.937 -20.894 1.00 93.50 109 PRO A C 1
ATOM 867 O O . PRO A 1 109 ? 8.838 5.704 -21.651 1.00 93.50 109 PRO A O 1
ATOM 870 N N . ASP A 1 110 ? 8.874 4.274 -19.927 1.00 94.75 110 ASP A N 1
ATOM 871 C CA . ASP A 1 110 ? 10.320 4.332 -19.676 1.00 94.75 110 ASP A CA 1
ATOM 872 C C . ASP A 1 110 ? 11.095 3.331 -20.556 1.00 94.75 110 ASP A C 1
ATOM 874 O O . ASP A 1 110 ? 12.306 3.473 -20.759 1.00 94.75 110 ASP A O 1
ATOM 878 N N . GLY A 1 111 ? 10.409 2.298 -21.048 1.00 95.62 111 GLY A N 1
ATOM 879 C CA . GLY A 1 111 ? 10.958 1.214 -21.857 1.00 95.62 111 GLY A CA 1
ATOM 880 C C . GLY A 1 111 ? 9.916 0.619 -22.801 1.00 95.62 111 GLY A C 1
ATOM 881 O O . GLY A 1 111 ? 8.852 1.192 -23.031 1.00 95.62 111 GLY A O 1
ATOM 882 N N . THR A 1 112 ? 10.229 -0.536 -23.373 1.00 97.62 112 THR A N 1
ATOM 883 C CA . THR A 1 112 ? 9.257 -1.318 -24.143 1.00 97.62 112 THR A CA 1
ATOM 884 C C . THR A 1 112 ? 8.176 -1.902 -23.231 1.00 97.62 112 THR A C 1
ATOM 886 O O . THR A 1 112 ? 8.385 -2.079 -22.031 1.00 97.62 112 THR A O 1
ATOM 889 N N . GLU A 1 113 ? 7.027 -2.264 -23.806 1.00 95.50 113 GLU A N 1
ATOM 890 C CA . GLU A 1 113 ? 5.940 -2.937 -23.078 1.00 95.50 113 GLU A CA 1
ATOM 891 C C . GLU A 1 113 ? 6.434 -4.187 -22.331 1.00 95.50 113 GLU A C 1
ATOM 893 O O . GLU A 1 113 ? 6.107 -4.386 -21.163 1.00 95.50 113 GLU A O 1
ATOM 898 N N . ALA A 1 114 ? 7.277 -4.996 -22.981 1.00 98.25 114 ALA A N 1
ATOM 899 C CA . ALA A 1 114 ? 7.835 -6.208 -22.390 1.00 98.25 114 ALA A CA 1
ATOM 900 C C . ALA A 1 114 ? 8.773 -5.915 -21.206 1.00 98.25 114 ALA A C 1
ATOM 902 O O . ALA A 1 114 ? 8.746 -6.641 -20.210 1.00 98.25 114 ALA A O 1
ATOM 903 N N . GLU A 1 115 ? 9.587 -4.859 -21.295 1.00 98.19 115 GLU A N 1
ATOM 904 C CA . GLU A 1 115 ? 10.474 -4.441 -20.205 1.00 98.19 115 GLU A CA 1
ATOM 905 C C . GLU A 1 115 ? 9.678 -3.926 -19.003 1.00 98.19 115 GLU A C 1
ATOM 907 O O . GLU A 1 115 ? 9.884 -4.406 -17.887 1.00 98.19 115 GLU A O 1
ATOM 912 N N . GLU A 1 116 ? 8.736 -3.003 -19.221 1.00 97.38 116 GLU A N 1
ATOM 913 C CA . GLU A 1 116 ? 7.914 -2.458 -18.135 1.00 97.38 116 GLU A CA 1
ATOM 914 C C . GLU A 1 116 ? 7.068 -3.544 -17.469 1.00 97.38 116 GLU A C 1
ATOM 916 O O . GLU A 1 116 ? 6.982 -3.593 -16.240 1.00 97.38 116 GLU A O 1
ATOM 921 N N . TRP A 1 117 ? 6.499 -4.457 -18.261 1.00 97.25 117 TRP A N 1
ATOM 922 C CA . TRP A 1 117 ? 5.766 -5.606 -17.741 1.00 97.25 117 TRP A CA 1
ATOM 923 C C . TRP A 1 117 ? 6.645 -6.488 -16.855 1.00 97.25 117 TRP A C 1
ATOM 925 O O . TRP A 1 117 ? 6.250 -6.828 -15.738 1.00 97.25 117 TRP A O 1
ATOM 935 N N . GLY A 1 118 ? 7.853 -6.822 -17.320 1.00 98.50 118 GLY A N 1
ATOM 936 C CA . GLY A 1 118 ? 8.817 -7.602 -16.547 1.00 98.50 118 GLY A CA 1
ATOM 937 C C . GLY A 1 118 ? 9.138 -6.946 -15.204 1.00 98.50 118 GLY A C 1
ATOM 938 O O . GLY A 1 118 ? 9.022 -7.589 -14.160 1.00 98.50 118 GLY A O 1
ATOM 939 N N . TRP A 1 119 ? 9.449 -5.647 -15.212 1.00 98.50 119 TRP A N 1
ATOM 940 C CA . TRP A 1 119 ? 9.762 -4.900 -13.992 1.00 98.50 119 TRP A CA 1
ATOM 941 C C . TRP A 1 119 ? 8.597 -4.857 -13.005 1.00 98.50 119 TRP A C 1
ATOM 943 O O . TRP A 1 119 ? 8.800 -5.112 -11.818 1.00 98.50 119 TRP A O 1
ATOM 953 N N . VAL A 1 120 ? 7.376 -4.589 -13.476 1.00 97.69 120 VAL A N 1
ATOM 954 C CA . VAL A 1 120 ? 6.185 -4.548 -12.614 1.00 97.69 120 VAL A CA 1
ATOM 955 C C . VAL A 1 120 ? 5.898 -5.918 -12.011 1.00 97.69 120 VAL A C 1
ATOM 957 O O . VAL A 1 120 ? 5.598 -6.005 -10.818 1.00 97.69 120 VAL A O 1
ATOM 960 N N . VAL A 1 121 ? 6.001 -6.994 -12.795 1.00 98.31 121 VAL A N 1
ATOM 961 C CA . VAL A 1 121 ? 5.779 -8.362 -12.308 1.00 98.31 121 VAL A CA 1
ATOM 962 C C . VAL A 1 121 ? 6.791 -8.724 -11.223 1.00 98.31 121 VAL A C 1
ATOM 964 O O . VAL A 1 121 ? 6.394 -9.223 -10.166 1.00 98.31 121 VAL A O 1
ATOM 967 N N . ASP A 1 122 ? 8.075 -8.452 -11.443 1.00 98.62 122 ASP A N 1
ATOM 968 C CA . ASP A 1 122 ? 9.126 -8.780 -10.476 1.00 98.62 122 ASP A CA 1
ATOM 969 C C . ASP A 1 122 ? 9.002 -7.945 -9.196 1.00 98.62 122 ASP A C 1
ATOM 971 O O . ASP A 1 122 ? 8.998 -8.500 -8.093 1.00 98.62 122 ASP A O 1
ATOM 975 N N . ALA A 1 123 ? 8.766 -6.639 -9.327 1.00 98.50 123 ALA A N 1
ATOM 976 C CA . ALA A 1 123 ? 8.502 -5.752 -8.199 1.00 98.50 123 ALA A CA 1
ATOM 977 C C . ALA A 1 123 ? 7.266 -6.192 -7.392 1.00 98.50 123 ALA A C 1
ATOM 979 O O . ALA A 1 123 ? 7.291 -6.232 -6.159 1.00 98.50 123 ALA A O 1
ATOM 980 N N . THR A 1 124 ? 6.186 -6.587 -8.073 1.00 98.31 124 THR A N 1
ATOM 981 C CA . THR A 1 124 ? 4.954 -7.058 -7.424 1.00 98.31 124 THR A CA 1
ATOM 982 C C . THR A 1 124 ? 5.174 -8.388 -6.701 1.00 98.31 124 THR A C 1
ATOM 984 O O . THR A 1 124 ? 4.667 -8.566 -5.594 1.00 98.31 124 THR A O 1
ATOM 987 N N . ARG A 1 125 ? 5.964 -9.319 -7.258 1.00 98.56 125 ARG A N 1
ATOM 988 C CA . ARG A 1 125 ? 6.346 -10.573 -6.574 1.00 98.56 125 ARG A CA 1
ATOM 989 C C . ARG A 1 125 ? 7.132 -10.312 -5.293 1.00 98.56 125 ARG A C 1
ATOM 991 O O . ARG A 1 125 ? 6.919 -10.994 -4.284 1.00 98.56 125 ARG A O 1
ATOM 998 N N . GLU A 1 126 ? 8.025 -9.330 -5.318 1.00 98.62 126 GLU A N 1
ATOM 999 C CA . GLU A 1 126 ? 8.789 -8.930 -4.141 1.00 98.62 126 GLU A CA 1
ATOM 1000 C C . GLU A 1 126 ? 7.877 -8.333 -3.058 1.00 98.62 126 GLU A C 1
ATOM 1002 O O . GLU A 1 126 ? 7.924 -8.763 -1.901 1.00 98.62 126 GLU A O 1
ATOM 1007 N N . CYS A 1 127 ? 6.974 -7.426 -3.443 1.00 98.69 127 CYS A N 1
ATOM 1008 C CA . CYS A 1 127 ? 5.952 -6.875 -2.550 1.00 98.69 127 CYS A CA 1
ATOM 1009 C C . CYS A 1 127 ? 5.058 -7.982 -1.976 1.00 98.69 127 CYS A C 1
ATOM 1011 O O . CYS A 1 127 ? 4.826 -8.027 -0.771 1.00 98.69 127 CYS A O 1
ATOM 1013 N N . PHE A 1 128 ? 4.621 -8.934 -2.804 1.00 98.56 128 PHE A N 1
ATOM 1014 C CA . PHE A 1 128 ? 3.797 -10.067 -2.380 1.00 98.56 128 PHE A CA 1
ATOM 1015 C C . PHE A 1 128 ? 4.515 -10.981 -1.379 1.00 98.56 128 PHE A C 1
ATOM 1017 O O . PHE A 1 128 ? 3.901 -11.515 -0.454 1.00 98.56 128 PHE A O 1
ATOM 1024 N N . THR A 1 129 ? 5.831 -11.149 -1.516 1.00 98.81 129 THR A N 1
ATOM 1025 C CA . THR A 1 129 ? 6.630 -11.899 -0.540 1.00 98.81 129 THR A CA 1
ATOM 1026 C C . THR A 1 129 ? 6.598 -11.234 0.833 1.00 98.81 129 THR A C 1
ATOM 1028 O O . THR A 1 129 ? 6.465 -11.935 1.836 1.00 98.81 129 THR A O 1
ATOM 1031 N N . HIS A 1 130 ? 6.667 -9.902 0.892 1.00 98.81 130 HIS A N 1
ATOM 1032 C CA . HIS A 1 130 ? 6.499 -9.149 2.138 1.00 98.81 130 HIS A CA 1
ATOM 1033 C C . HIS A 1 130 ? 5.057 -9.193 2.653 1.00 98.81 130 HIS A C 1
ATOM 1035 O O . HIS A 1 130 ? 4.839 -9.476 3.826 1.00 98.81 130 HIS A O 1
ATOM 1041 N N . ALA A 1 131 ? 4.076 -9.029 1.765 1.00 98.81 131 ALA A N 1
ATOM 1042 C CA . ALA A 1 131 ? 2.650 -9.071 2.079 1.00 98.81 131 ALA A CA 1
ATOM 1043 C C . ALA A 1 131 ? 2.256 -10.369 2.806 1.00 98.81 131 ALA A C 1
ATOM 1045 O O . ALA A 1 131 ? 1.582 -10.332 3.834 1.00 98.81 131 ALA A O 1
ATOM 1046 N N . LYS A 1 132 ? 2.782 -11.518 2.352 1.00 98.69 132 LYS A N 1
ATOM 1047 C CA . LYS A 1 132 ? 2.617 -12.813 3.035 1.00 98.69 132 LYS A CA 1
ATOM 1048 C C . LYS A 1 132 ? 3.196 -12.836 4.451 1.00 98.69 132 LYS A C 1
ATOM 1050 O O . LYS A 1 132 ? 2.616 -13.482 5.314 1.00 98.69 132 LYS A O 1
ATOM 1055 N N . LYS A 1 133 ? 4.333 -12.171 4.692 1.00 98.62 133 LYS A N 1
ATOM 1056 C CA . LYS A 1 133 ? 4.964 -12.116 6.023 1.00 98.62 133 LYS A CA 1
ATOM 1057 C C . LYS A 1 133 ? 4.134 -11.294 7.005 1.00 98.62 133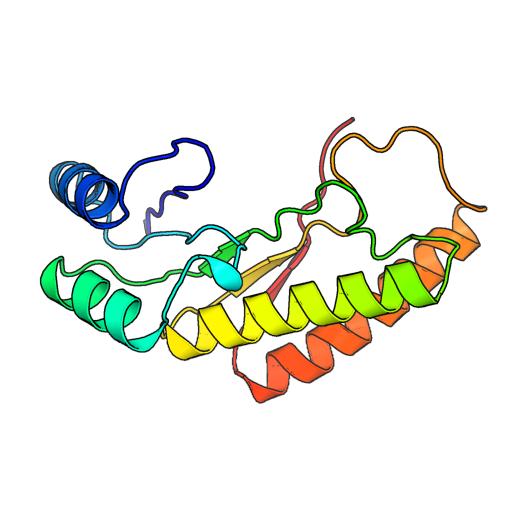 LYS A C 1
ATOM 1059 O O . LYS A 1 133 ? 4.041 -11.676 8.164 1.00 98.62 133 LYS A O 1
ATOM 1064 N N . VAL A 1 134 ? 3.546 -10.193 6.538 1.00 98.69 134 VAL A N 1
ATOM 1065 C CA . VAL A 1 134 ? 2.757 -9.274 7.378 1.00 98.69 134 VAL A CA 1
ATOM 1066 C C . VAL A 1 134 ? 1.255 -9.585 7.380 1.00 98.69 134 VAL A C 1
ATOM 1068 O O . VAL A 1 134 ? 0.493 -8.924 8.077 1.00 98.69 134 VAL A O 1
ATOM 1071 N N . GLY A 1 135 ? 0.816 -10.596 6.625 1.00 98.62 135 GLY A N 1
ATOM 1072 C CA . GLY A 1 135 ? -0.573 -11.061 6.609 1.00 98.62 135 GLY A CA 1
ATOM 1073 C C . GLY A 1 135 ? -1.556 -10.138 5.881 1.00 98.62 135 GLY A C 1
ATOM 1074 O O . GLY A 1 135 ? -2.747 -10.187 6.166 1.00 98.62 135 GLY A O 1
ATOM 1075 N N . VAL A 1 136 ? -1.084 -9.317 4.937 1.00 98.81 136 VAL A N 1
ATOM 1076 C CA . VAL A 1 136 ? -1.908 -8.348 4.191 1.00 98.81 136 VAL A CA 1
ATOM 1077 C C . VAL A 1 136 ? -2.056 -8.797 2.738 1.00 98.81 136 VAL A C 1
ATOM 1079 O O . VAL A 1 136 ? -1.105 -9.276 2.122 1.00 98.81 136 VAL A O 1
ATOM 1082 N N . ARG A 1 137 ? -3.257 -8.668 2.166 1.00 98.75 137 ARG A N 1
ATOM 1083 C CA . ARG A 1 137 ? -3.525 -9.011 0.758 1.00 98.75 137 ARG A CA 1
ATOM 1084 C C . ARG A 1 137 ? -3.125 -7.869 -0.175 1.00 98.75 137 ARG A C 1
ATOM 1086 O O . ARG A 1 137 ? -3.127 -6.712 0.221 1.00 98.75 137 ARG A O 1
ATOM 1093 N N . ILE A 1 138 ? -2.848 -8.190 -1.434 1.00 98.69 138 ILE A N 1
ATOM 1094 C CA . ILE A 1 138 ? -2.654 -7.198 -2.498 1.00 98.69 138 ILE A CA 1
ATOM 1095 C C . ILE A 1 138 ? -3.773 -7.377 -3.524 1.00 98.69 138 ILE A C 1
ATOM 1097 O O . ILE A 1 138 ? -3.964 -8.484 -4.029 1.00 98.69 138 ILE A O 1
ATOM 1101 N N . ALA A 1 139 ? -4.480 -6.298 -3.847 1.00 98.19 139 ALA A N 1
ATOM 1102 C CA . ALA A 1 139 ? -5.324 -6.187 -5.032 1.00 98.19 139 ALA A CA 1
ATOM 1103 C C . ALA A 1 139 ? -4.682 -5.198 -6.003 1.00 98.19 139 ALA A C 1
ATOM 1105 O O . ALA A 1 139 ? -4.294 -4.112 -5.597 1.00 98.19 139 ALA A O 1
ATOM 1106 N N . ILE A 1 140 ? -4.552 -5.566 -7.275 1.00 97.50 140 ILE A N 1
ATOM 1107 C CA . ILE A 1 140 ? -4.035 -4.653 -8.301 1.00 97.50 140 ILE A CA 1
ATOM 1108 C C . ILE A 1 140 ? -5.163 -3.707 -8.715 1.00 97.50 140 ILE A C 1
ATOM 1110 O O . ILE A 1 140 ? -6.270 -4.172 -8.981 1.00 97.50 140 ILE A O 1
ATOM 1114 N N . GLU A 1 141 ? -4.869 -2.412 -8.800 1.00 96.19 141 GLU A N 1
ATOM 1115 C CA . GLU A 1 141 ? -5.771 -1.379 -9.309 1.00 96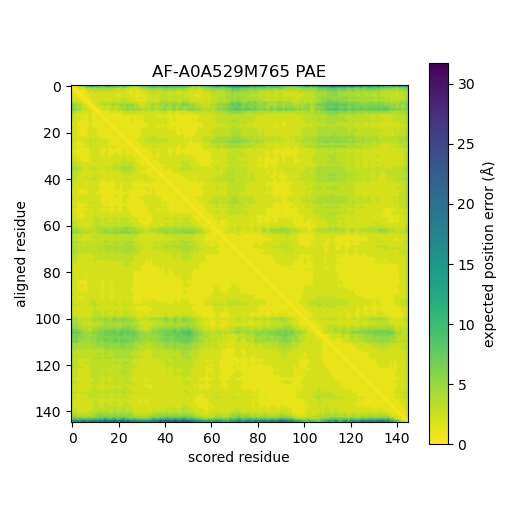.19 141 GLU A CA 1
ATOM 1116 C C . GLU A 1 141 ? -5.372 -0.974 -10.732 1.00 96.19 141 GLU A C 1
ATOM 1118 O O . GLU A 1 141 ? -4.373 -0.274 -10.932 1.00 96.19 141 GLU A O 1
ATOM 1123 N N . PRO A 1 142 ? -6.132 -1.409 -11.750 1.00 91.88 142 PRO A N 1
ATOM 1124 C CA . PRO A 1 142 ? -5.994 -0.881 -13.094 1.00 91.88 142 PRO A CA 1
ATOM 1125 C C . PRO A 1 142 ? -6.571 0.534 -13.129 1.00 91.88 142 PRO A C 1
ATOM 1127 O O . PRO A 1 142 ? -7.752 0.734 -12.849 1.00 91.88 142 PRO A O 1
ATOM 1130 N N . LEU A 1 143 ? -5.749 1.505 -13.511 1.00 90.00 143 LEU A N 1
ATOM 1131 C CA . LEU A 1 143 ? -6.196 2.877 -13.725 1.00 90.00 143 LEU A CA 1
ATOM 1132 C C . LEU A 1 143 ? -6.489 3.132 -15.204 1.00 90.00 143 LEU A C 1
ATOM 1134 O O . LEU A 1 143 ? -5.875 2.541 -16.097 1.00 90.00 143 LEU A O 1
ATOM 1138 N N . ASN A 1 144 ? -7.434 4.036 -15.448 1.00 84.94 144 ASN A N 1
ATOM 1139 C CA . ASN A 1 144 ? -7.635 4.626 -16.765 1.00 84.94 144 ASN A CA 1
ATOM 1140 C C . ASN A 1 144 ? -6.508 5.626 -17.091 1.00 84.94 144 ASN A C 1
ATOM 1142 O O . ASN A 1 144 ? -5.614 5.880 -16.280 1.00 84.94 144 ASN A O 1
ATOM 1146 N N . ARG A 1 145 ? -6.529 6.134 -18.323 1.00 64.94 145 ARG A N 1
ATOM 1147 C CA . ARG A 1 145 ? -5.624 7.178 -18.812 1.00 64.94 145 ARG A CA 1
ATOM 1148 C C . ARG A 1 145 ? -6.431 8.444 -19.041 1.00 64.94 145 ARG A C 1
ATOM 1150 O O . ARG A 1 145 ? -7.552 8.304 -19.584 1.00 64.94 145 ARG A O 1
#

Sequence (145 aa):
MHLSTHNWMRAEPLEVTLKRIKKFGYESIEISGEPEQYKTNETRALLKEYGIRCWGSVTLMLGERNLAAKNQGQRERSVQYVKDVLTMVSELDGEIITLVPATVGKVVPDGTEAEEWGWVVDATRECFTHAKKVGVRIAIEPLNR

Foldseek 3Di:
DADEEECPVPDDPVLVVLVVVVVVPHQEYAYELDLVVDPLVVVLVSCVVSNYAHAAYEDQCADLQALLAPDPVSNVVNLVSLLSRLLSCLSRVHAEYAYEHGRPPDPDHNDDPVSSVVSSVVSVVSSVVSNVVSNHYYDYDDDDD

Solvent-accessible surface area (backbone atoms only — not comparable to full-atom values): 7837 Å² total; per-residue (Å²): 137,91,58,67,48,67,45,68,94,54,91,64,61,66,68,62,51,49,58,53,42,45,76,74,68,40,52,27,31,28,44,57,45,48,54,92,81,51,58,43,73,63,50,39,52,51,29,56,76,67,63,33,41,43,46,19,28,44,53,71,28,53,85,76,27,18,31,38,44,72,50,63,70,42,19,53,51,26,38,48,51,53,42,45,35,41,47,47,28,30,66,38,70,16,52,34,34,39,38,48,59,44,33,72,86,67,84,72,77,73,59,54,72,69,54,31,50,50,38,32,53,54,40,48,53,53,37,49,58,49,21,64,75,52,65,26,44,81,42,80,49,88,74,87,132

pLDDT: mean 96.66, std 3.82, range [64.94, 98.88]

Radius of gyration: 15.83 Å; Cα contacts (8 Å, |Δi|>4): 240; chains: 1; bounding box: 40×30×44 Å